Protein 5DAE (pdb70)

Foldseek 3Di:
DDFDDDQQQFWFAKPVLAIDRDPSVQVVLCPDPVNVVVNIDTDGRHHSVPDDDPVVD/DDDQDDDQQAFWFAKPVLAIDRAPSRQVVLCPDPNNVVVVIDTDGRHHSVVVD

B-factor: mean 28.75, std 14.79, range [12.42, 107.02]

Radius of gyration: 14.18 Å; Cα contacts (8 Å, |Δi|>4): 178; chains: 2; bounding box: 27×32×42 Å

GO terms:
  GO:0030414 peptidase inhibitor activity (F, IDA)
  GO:0044470 venom-mediated suppression of blood coagulation (P, IDA)

Structure (mmCIF, N/CA/C/O backbone):
data_5DAE
#
_entry.id   5DAE
#
_cell.length_a   26.136
_cell.length_b   65.167
_cell.length_c   27.662
_cell.angle_alpha   90.00
_cell.angle_beta   116.50
_cell.angle_gamma   90.00
#
_symmetry.space_group_name_H-M   'P 1 21 1'
#
loop_
_entity.id
_entity.type
_entity.pdbx_description
1 polymer AAEL006007-PA
2 water water
#
loop_
_atom_site.group_PDB
_atom_site.id
_atom_site.type_symbol
_atom_site.label_atom_id
_atom_site.label_alt_id
_atom_site.label_comp_id
_atom_site.label_asym_id
_atom_site.label_entity_id
_atom_site.label_seq_id
_atom_site.pdbx_PDB_ins_code
_atom_site.Cartn_x
_atom_site.Cartn_y
_atom_site.Cartn_z
_atom_site.occupancy
_atom_site.B_iso_or_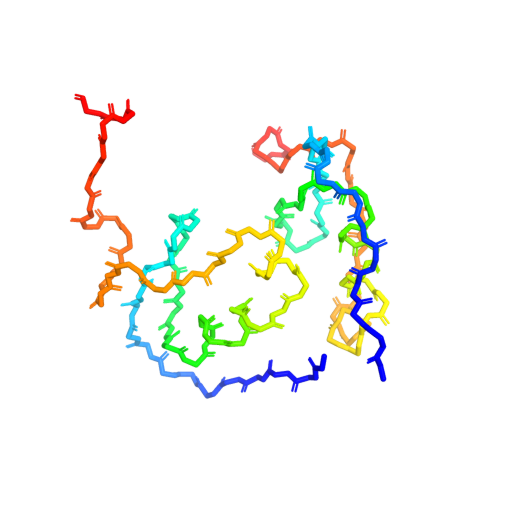equiv
_atom_site.auth_seq_id
_atom_site.auth_comp_id
_atom_site.auth_asym_id
_atom_site.auth_atom_id
_atom_site.pdbx_PDB_model_num
ATOM 1 N N . GLY A 1 3 ? 8.323 11.346 -0.818 1.00 51.72 3 GLY A N 1
ATOM 2 C CA . GLY A 1 3 ? 9.196 12.274 -1.529 1.00 43.85 3 GLY A CA 1
ATOM 3 C C . GLY A 1 3 ? 10.587 12.403 -0.926 1.00 41.76 3 GLY A C 1
ATOM 4 O O . GLY A 1 3 ? 10.805 12.024 0.222 1.00 41.30 3 GLY A O 1
ATOM 5 N N . VAL A 1 4 ? 11.549 12.912 -1.687 1.00 34.39 4 VAL A N 1
ATOM 6 C CA . VAL A 1 4 ? 12.893 13.042 -1.134 1.00 42.45 4 VAL A CA 1
ATOM 7 C C . VAL A 1 4 ? 13.000 14.344 -0.367 1.00 43.22 4 VAL A C 1
ATOM 8 O O . VAL A 1 4 ? 12.703 15.411 -0.911 1.00 37.46 4 VAL A O 1
ATOM 12 N N . CYS A 1 5 ? 13.414 14.241 0.896 1.00 23.40 5 CYS A N 1
ATOM 13 C CA . CYS A 1 5 ? 13.442 15.361 1.813 1.00 25.29 5 CYS A CA 1
ATOM 14 C C . CYS A 1 5 ? 14.732 15.207 2.600 1.00 25.25 5 CYS A C 1
ATOM 15 O O . CYS A 1 5 ? 14.914 14.211 3.294 1.00 25.20 5 CYS A O 1
ATOM 18 N N . ALA A 1 6 ? 15.637 16.178 2.481 1.00 26.18 6 ALA A N 1
ATOM 19 C CA . ALA A 1 6 ? 16.935 16.096 3.150 1.00 23.91 6 ALA A CA 1
ATOM 20 C C . ALA A 1 6 ? 17.347 17.473 3.671 1.00 21.42 6 ALA A C 1
ATOM 21 O O . ALA A 1 6 ? 16.784 18.480 3.247 1.00 28.04 6 ALA A O 1
ATOM 23 N N . CYS A 1 7 ? 18.295 17.522 4.606 1.00 18.79 7 CYS A N 1
ATOM 24 C CA . CYS A 1 7 ? 18.464 18.741 5.404 1.00 18.00 7 CYS A CA 1
ATOM 25 C C . CYS A 1 7 ? 19.882 19.080 5.702 1.00 22.35 7 CYS A C 1
ATOM 26 O O . CYS A 1 7 ? 20.664 18.207 6.065 1.00 19.92 7 CYS A O 1
ATOM 29 N N . PRO A 1 8 ? 20.210 20.381 5.629 1.00 20.27 8 PRO A N 1
ATOM 30 C CA . PRO A 1 8 ? 21.531 20.811 6.085 1.00 23.03 8 PRO A CA 1
ATOM 31 C C . PRO A 1 8 ? 21.769 20.444 7.543 1.00 17.92 8 PRO A C 1
ATOM 32 O O . PRO A 1 8 ? 20.807 20.245 8.319 1.00 17.45 8 PRO A O 1
ATOM 36 N N . ARG A 1 9 ? 23.033 20.376 7.930 1.00 21.30 9 ARG A N 1
ATOM 37 C CA . ARG A 1 9 ? 23.454 19.833 9.210 1.00 22.53 9 ARG A CA 1
ATOM 38 C C . ARG A 1 9 ? 23.403 20.898 10.320 1.00 21.59 9 ARG A C 1
ATOM 39 O O . ARG A 1 9 ? 24.386 21.157 11.015 1.00 23.23 9 ARG A O 1
ATOM 47 N N . ILE A 1 10 ? 22.256 21.537 10.460 1.00 17.52 10 ILE A N 1
ATOM 48 C CA . ILE A 1 10 ? 21.965 22.376 11.624 1.00 20.32 10 ILE A CA 1
ATOM 49 C C . ILE A 1 10 ? 21.801 21.485 12.858 1.00 17.38 10 ILE A C 1
ATOM 50 O O . ILE A 1 10 ? 21.124 20.454 12.796 1.00 17.42 10 ILE A O 1
ATOM 55 N N . TYR A 1 11 ? 22.470 21.838 13.947 1.00 16.74 11 TYR A N 1
ATOM 56 C CA . TYR A 1 11 ? 22.222 21.143 15.208 1.00 18.34 11 TYR A CA 1
ATOM 57 C C . TYR A 1 11 ? 21.368 22.038 16.101 1.00 19.79 11 TYR A C 1
ATOM 58 O O . TYR A 1 11 ? 21.840 22.990 16.690 1.00 19.41 11 TYR A O 1
ATOM 67 N N . MET A 1 12 ? 20.080 21.720 16.200 1.00 15.16 12 MET A N 1
ATOM 68 C CA . MET A 1 12 ? 19.206 22.475 17.084 1.00 18.31 12 MET A CA 1
ATOM 69 C C . MET A 1 12 ? 18.045 21.526 17.424 1.00 15.05 12 MET A C 1
ATOM 70 O O . MET A 1 12 ? 17.008 21.564 16.787 1.00 15.33 12 MET A O 1
ATOM 75 N N . PRO A 1 13 ? 18.264 20.629 18.388 1.00 17.80 13 PRO A N 1
ATOM 76 C CA . PRO A 1 13 ? 17.335 19.508 18.629 1.00 16.08 13 PRO A CA 1
ATOM 77 C C . PRO A 1 13 ? 15.932 19.974 18.978 1.00 17.06 13 PRO A C 1
ATOM 78 O O . PRO A 1 13 ? 15.742 20.980 19.697 1.00 16.89 13 PRO A O 1
ATOM 82 N N . VAL A 1 14 ? 14.970 19.217 18.461 1.00 13.59 14 VAL A N 1
ATOM 83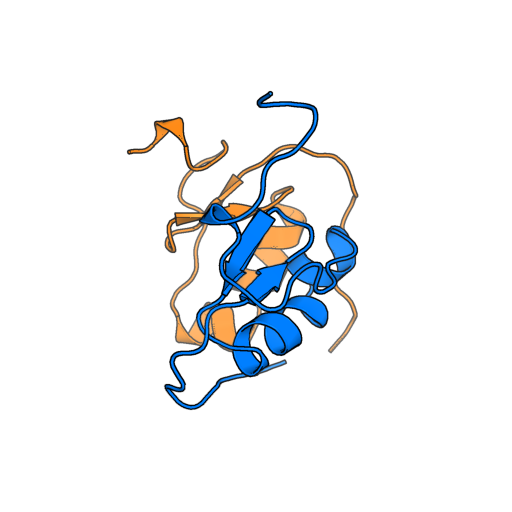 C CA . VAL A 1 14 ? 13.544 19.437 18.714 1.00 12.79 14 VAL A CA 1
ATOM 84 C C . VAL A 1 14 ? 12.903 18.109 19.047 1.00 12.79 14 VAL A C 1
ATOM 85 O O . VAL A 1 14 ? 13.484 17.061 18.848 1.00 14.34 14 VAL A O 1
ATOM 89 N N . CYS A 1 15 ? 11.687 18.167 19.587 1.00 13.96 15 CYS A N 1
ATOM 90 C CA . CYS A 1 15 ? 11.010 16.945 19.998 1.00 15.06 15 CYS A CA 1
ATOM 91 C C . CYS A 1 15 ? 9.674 16.731 19.269 1.00 13.61 15 CYS A C 1
ATOM 92 O O . CYS A 1 15 ? 8.821 17.622 19.252 1.00 15.36 15 CYS A O 1
ATOM 95 N N . GLY A 1 16 ? 9.520 15.566 18.647 1.00 16.07 16 GLY A N 1
ATOM 96 C CA . GLY A 1 16 ? 8.263 15.199 18.014 1.00 16.16 16 GLY A CA 1
ATOM 97 C C . GLY A 1 16 ? 7.304 14.560 19.014 1.00 21.77 16 GLY A C 1
ATOM 98 O O . GLY A 1 16 ? 7.699 14.143 20.092 1.00 18.50 16 GLY A O 1
ATOM 99 N N . SER A 1 17 ? 6.060 14.410 18.592 1.00 16.92 17 SER A N 1
ATOM 100 C CA . SER A 1 17 ? 4.987 13.840 19.403 1.00 18.01 17 SER A CA 1
ATOM 101 C C . SER A 1 17 ? 5.137 12.332 19.557 1.00 24.91 17 SER A C 1
ATOM 102 O O . SER A 1 17 ? 4.390 11.705 20.294 1.00 24.61 17 SER A O 1
ATOM 105 N N . ASN A 1 18 ? 6.112 11.754 18.880 1.00 21.45 18 ASN A N 1
ATOM 106 C CA . ASN A 1 18 ? 6.478 10.352 19.042 1.00 23.02 18 ASN A CA 1
ATOM 107 C C . ASN A 1 18 ? 7.558 10.202 20.110 1.00 23.89 18 ASN A C 1
ATOM 108 O O . ASN A 1 18 ? 8.131 9.127 20.284 1.00 27.14 18 ASN A O 1
ATOM 113 N N . LEU A 1 19 ? 7.857 11.304 20.791 1.00 19.55 19 LEU A N 1
ATOM 114 C CA . LEU A 1 19 ? 8.929 11.363 21.780 1.00 19.74 19 LEU A CA 1
ATOM 115 C C . LEU A 1 19 ? 10.289 11.016 21.210 1.00 24.83 19 LEU A C 1
ATOM 116 O O . LEU A 1 19 ? 11.140 10.521 21.920 1.00 23.57 19 LEU A O 1
ATOM 121 N N . LYS A 1 20 ? 10.501 11.317 19.933 1.00 19.70 20 LYS A N 1
ATOM 122 C CA . LYS A 1 20 ? 11.819 11.172 19.323 1.00 20.88 20 LYS A CA 1
ATOM 123 C C . LYS A 1 20 ? 12.410 12.543 19.134 1.00 16.96 20 LYS A C 1
ATOM 124 O O . LYS A 1 20 ? 11.709 13.475 18.779 1.00 19.56 20 LYS A O 1
ATOM 130 N N . THR A 1 21 ? 13.694 12.669 19.446 1.00 18.51 21 THR A N 1
ATOM 131 C CA . THR A 1 21 ? 14.439 13.896 19.223 1.00 18.79 21 THR A CA 1
ATOM 132 C C . THR A 1 21 ? 14.991 13.931 17.829 1.00 20.51 21 THR A C 1
ATOM 133 O O . THR A 1 21 ? 15.615 12.969 17.402 1.00 20.35 21 THR A O 1
ATOM 137 N N . TYR A 1 22 ? 14.729 15.020 17.113 1.00 15.50 22 TYR A N 1
ATOM 138 C CA . TYR A 1 22 ? 15.261 15.264 15.780 1.00 14.79 22 TYR A CA 1
ATOM 139 C C . TYR A 1 22 ? 16.356 16.305 15.871 1.00 15.19 22 TYR A C 1
ATOM 140 O O . TYR A 1 22 ? 16.244 17.258 16.652 1.00 15.86 22 TYR A O 1
ATOM 149 N N . ASN A 1 23 ? 17.413 16.161 15.066 1.00 15.23 23 ASN A N 1
ATOM 150 C CA . ASN A 1 23 ? 18.551 17.057 15.225 1.00 16.19 23 ASN A CA 1
ATOM 151 C C . ASN A 1 23 ? 18.221 18.492 14.830 1.00 14.57 23 ASN A C 1
ATOM 152 O O . ASN A 1 23 ? 18.926 19.421 15.209 1.00 14.81 23 ASN A O 1
ATOM 157 N N . ASN A 1 24 ? 17.196 18.695 14.011 1.00 13.71 24 ASN A N 1
ATOM 158 C CA . ASN A 1 24 ? 16.739 20.049 13.669 1.00 14.23 24 ASN A CA 1
ATOM 159 C C . ASN A 1 24 ? 15.276 20.037 13.145 1.00 13.67 24 ASN A C 1
ATOM 160 O O . ASN A 1 24 ? 14.672 18.967 12.883 1.00 14.10 24 ASN A O 1
ATOM 165 N N . ASP A 1 25 ? 14.709 21.234 12.993 1.00 14.78 25 ASP A N 1
ATOM 166 C CA . ASP A 1 25 ? 13.343 21.348 12.512 1.00 15.80 25 ASP A CA 1
ATOM 167 C C . ASP A 1 25 ? 13.150 20.792 11.127 1.00 12.71 25 ASP A C 1
ATOM 168 O O . ASP A 1 25 ? 12.089 20.257 10.822 1.00 16.72 25 ASP A O 1
ATOM 173 N N . CYS A 1 26 ? 14.156 20.942 10.272 1.00 12.64 26 CYS A N 1
ATOM 174 C CA . CYS A 1 26 ? 14.021 20.471 8.914 1.00 16.35 26 CYS A CA 1
ATOM 175 C C . CYS A 1 26 ? 13.773 18.951 8.937 1.00 13.79 26 CYS A C 1
ATOM 176 O O . CYS A 1 26 ? 12.926 18.458 8.223 1.00 15.86 26 CYS A O 1
ATOM 179 N N . LEU A 1 27 ? 14.564 18.240 9.720 1.00 13.50 27 LEU A N 1
ATOM 180 C CA . LEU A 1 27 ? 14.389 16.801 9.809 1.00 14.93 27 LEU A CA 1
ATOM 181 C C . LEU A 1 27 ? 12.999 16.432 10.367 1.00 16.61 27 LEU A C 1
ATOM 182 O O . LEU A 1 27 ? 12.346 15.530 9.837 1.00 16.81 27 LEU A O 1
ATOM 187 N N . LEU A 1 28 ? 12.552 17.135 11.401 1.00 14.79 28 LEU A N 1
ATOM 188 C CA . LEU A 1 28 ? 11.233 16.810 11.959 1.00 17.67 28 LEU A CA 1
ATOM 189 C C . LEU A 1 28 ? 10.159 17.064 10.902 1.00 16.38 28 LEU A C 1
ATOM 190 O O . LEU A 1 28 ? 9.258 16.250 10.714 1.00 18.96 28 LEU A O 1
ATOM 195 N N . ARG A 1 29 ? 10.272 18.163 10.151 1.00 16.15 29 ARG A N 1
ATOM 196 C CA . ARG A 1 29 ? 9.241 18.467 9.153 1.00 15.62 29 ARG A CA 1
ATOM 197 C C . ARG A 1 29 ? 9.247 17.491 7.983 1.00 15.11 29 ARG A C 1
ATOM 198 O O . ARG A 1 29 ? 8.185 17.146 7.417 1.00 21.75 29 ARG A O 1
ATOM 206 N N . CYS A 1 30 ? 10.426 17.014 7.610 1.00 18.95 30 CYS A N 1
ATOM 207 C CA . CYS A 1 30 ? 10.492 15.934 6.627 1.00 20.76 30 CYS A CA 1
ATOM 208 C C . CYS A 1 30 ? 9.679 14.735 7.107 1.00 19.58 30 CYS A C 1
ATOM 209 O O . CYS A 1 30 ? 8.914 14.162 6.345 1.00 24.27 30 CYS A O 1
ATOM 212 N N . GLU A 1 31 ? 9.846 14.380 8.373 1.00 21.60 31 GLU A N 1
ATOM 213 C CA . GLU A 1 31 ? 9.136 13.224 8.906 1.00 19.40 31 GLU A CA 1
ATOM 214 C C . GLU A 1 31 ? 7.649 13.472 9.159 1.00 25.35 31 GLU A C 1
ATOM 215 O O . GLU A 1 31 ? 6.840 12.546 9.038 1.00 24.41 31 GLU A O 1
ATOM 221 N N . ILE A 1 32 ? 7.288 14.710 9.481 1.00 22.74 32 ILE A N 1
ATOM 222 C CA . ILE A 1 32 ? 5.873 15.073 9.641 1.00 21.76 32 ILE A CA 1
ATOM 223 C C . ILE A 1 32 ? 5.147 14.749 8.343 1.00 23.96 32 ILE A C 1
ATOM 224 O O . ILE A 1 32 ? 4.035 14.202 8.333 1.00 26.06 32 ILE A O 1
ATOM 229 N N . ASN A 1 33 ? 5.807 14.998 7.221 1.00 37.56 33 ASN A N 1
ATOM 230 C CA . ASN A 1 33 ? 5.176 14.723 5.948 1.00 39.19 33 ASN A CA 1
ATOM 231 C C . ASN A 1 33 ? 5.391 13.308 5.429 1.00 40.42 33 ASN A C 1
ATOM 232 O O . ASN A 1 33 ? 4.838 12.955 4.418 1.00 41.82 33 ASN A O 1
ATOM 237 N N . SER A 1 34 ? 6.170 12.485 6.120 1.00 39.92 34 SER A N 1
ATOM 238 C CA . SER A 1 34 ? 6.400 11.133 5.618 1.00 41.11 34 SER A CA 1
ATOM 239 C C . SER A 1 34 ? 5.232 10.225 5.942 1.00 41.72 34 SER A C 1
ATOM 240 O O . SER A 1 34 ? 4.333 10.576 6.708 1.00 41.09 34 SER A O 1
ATOM 243 N N . ASP A 1 35 ? 5.260 9.040 5.354 1.00 55.21 35 ASP A N 1
ATOM 244 C CA . ASP A 1 35 ? 4.226 8.054 5.589 1.00 43.68 35 ASP A CA 1
ATOM 245 C C . ASP A 1 35 ? 4.253 7.628 7.040 1.00 44.47 35 ASP A C 1
ATOM 246 O O . ASP A 1 35 ? 3.208 7.448 7.655 1.00 42.36 35 ASP A O 1
ATOM 251 N N . LEU A 1 36 ? 5.456 7.468 7.584 1.00 41.61 36 LEU A N 1
ATOM 252 C CA . LEU A 1 36 ? 5.598 7.040 8.960 1.00 40.45 36 LEU A CA 1
ATOM 253 C C . LEU A 1 36 ? 5.021 8.154 9.837 1.00 39.17 36 LEU A C 1
ATOM 254 O O . LEU A 1 36 ? 4.371 7.897 10.870 1.00 39.94 36 LEU A O 1
ATOM 259 N N . GLY A 1 37 ? 5.222 9.398 9.405 1.00 39.72 37 GLY A N 1
ATOM 260 C CA . GLY A 1 37 ? 4.760 10.559 10.152 1.00 43.98 37 GLY A CA 1
ATOM 261 C C . GLY A 1 37 ? 3.255 10.763 10.206 1.00 42.94 37 GLY A C 1
ATOM 262 O O . GLY A 1 37 ? 2.671 10.947 11.288 1.00 39.77 37 GLY A O 1
ATOM 263 N N . ARG A 1 38 ? 2.622 10.754 9.040 1.00 44.47 38 ARG A N 1
ATOM 264 C CA . ARG A 1 38 ? 1.167 10.836 8.955 1.00 39.95 38 ARG A CA 1
ATOM 265 C C . ARG A 1 38 ? 0.500 9.699 9.721 1.00 40.11 38 ARG A C 1
ATOM 266 O O . ARG A 1 38 ? -0.478 9.913 10.406 1.00 39.73 38 ARG A O 1
ATOM 274 N N . ALA A 1 39 ? 1.050 8.496 9.628 1.00 40.66 39 ALA A N 1
ATOM 275 C CA . ALA A 1 39 ? 0.479 7.341 10.325 1.00 40.87 39 ALA A CA 1
ATOM 276 C C . ALA A 1 39 ? 0.557 7.434 11.846 1.00 39.34 39 ALA A C 1
ATOM 277 O O . ALA A 1 39 ? -0.071 6.653 12.561 1.00 39.35 39 ALA A O 1
ATOM 279 N N . ASN A 1 40 ? 1.317 8.395 12.348 1.00 38.03 40 ASN A N 1
ATOM 280 C CA . ASN A 1 40 ? 1.445 8.583 13.788 1.00 36.53 40 ASN A CA 1
ATOM 281 C C . ASN A 1 40 ? 0.977 9.967 14.195 1.00 35.57 40 ASN A C 1
ATOM 282 O O . ASN A 1 40 ? 1.218 10.378 15.319 1.00 36.54 40 ASN A O 1
ATOM 287 N N . ASN A 1 41 ? 0.329 10.662 13.262 1.00 27.05 41 ASN A N 1
ATOM 288 C CA . ASN A 1 41 ? -0.060 12.068 13.393 1.00 29.37 41 ASN A CA 1
ATOM 289 C C . ASN A 1 41 ? 1.049 12.909 14.042 1.00 24.70 41 ASN A C 1
ATOM 290 O O . ASN A 1 41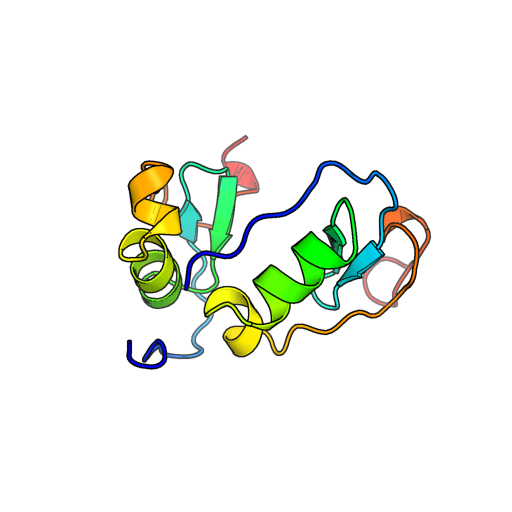 ? 0.831 13.633 15.017 1.00 25.71 41 ASN A O 1
ATOM 295 N N . LEU A 1 42 ? 2.233 12.789 13.475 1.00 25.88 42 LEU A N 1
ATOM 296 C CA . LEU A 1 42 ? 3.423 13.393 14.036 1.00 20.75 42 LEU A CA 1
ATOM 297 C C . LEU A 1 42 ? 3.329 14.914 13.917 1.00 30.84 42 LEU A C 1
ATOM 298 O O . LEU A 1 42 ? 2.899 15.439 12.871 1.00 23.06 42 LEU A O 1
ATOM 303 N N . ARG A 1 43 ? 3.673 15.612 15.006 1.00 22.04 43 ARG A N 1
ATOM 304 C CA . ARG A 1 43 ? 3.765 17.063 15.008 1.00 19.11 43 ARG A CA 1
ATOM 305 C C . ARG A 1 43 ? 4.846 17.396 16.009 1.00 16.45 43 ARG A C 1
ATOM 306 O O . ARG A 1 43 ? 5.292 16.519 16.734 1.00 19.55 43 ARG A O 1
ATOM 314 N N . LYS A 1 44 ? 5.286 18.642 16.041 1.00 19.19 44 LYS A N 1
ATOM 315 C CA . LYS A 1 44 ? 6.318 19.040 16.993 1.00 16.82 44 LYS A CA 1
ATOM 316 C C . LYS A 1 44 ? 5.634 19.280 18.350 1.00 17.17 44 LYS A C 1
ATOM 317 O O . LYS A 1 44 ? 4.538 19.853 18.386 1.00 20.18 44 LYS A O 1
ATOM 323 N N . ILE A 1 45 ? 6.263 18.845 19.445 1.00 18.75 45 ILE A N 1
ATOM 324 C CA . ILE A 1 45 ? 5.735 19.158 20.793 1.00 17.80 45 ILE A CA 1
ATOM 325 C C . ILE A 1 45 ? 6.651 20.025 21.637 1.00 19.79 45 ILE A C 1
ATOM 326 O O . ILE A 1 45 ? 6.209 20.572 22.636 1.00 20.32 45 ILE A O 1
ATOM 331 N N . ALA A 1 46 ? 7.922 20.166 21.267 1.00 18.25 46 ALA A N 1
ATOM 332 C CA . ALA A 1 46 ? 8.831 21.008 22.025 1.00 16.83 46 ALA A CA 1
ATOM 333 C C . ALA A 1 46 ? 9.965 21.474 21.160 1.00 16.45 46 ALA A C 1
ATOM 334 O O . ALA A 1 46 ? 10.453 20.732 20.277 1.00 16.90 46 ALA A O 1
ATOM 336 N N . ASP A 1 47 ? 10.429 22.675 21.443 1.00 16.82 47 ASP A N 1
ATOM 337 C CA . ASP A 1 47 ? 11.535 23.278 20.711 1.00 16.43 47 ASP A CA 1
ATOM 338 C C . ASP A 1 47 ? 12.844 23.005 21.453 1.00 16.16 47 ASP A C 1
ATOM 339 O O . ASP A 1 47 ? 13.651 23.912 21.694 1.00 21.01 47 ASP A O 1
ATOM 344 N N . GLN A 1 48 ? 13.017 21.760 21.856 1.00 17.10 48 GLN A N 1
ATOM 345 C CA . GLN A 1 48 ? 14.186 21.305 22.600 1.00 21.03 48 GLN A CA 1
ATOM 346 C C . GLN A 1 48 ? 14.194 19.774 22.543 1.00 16.36 48 GLN A C 1
ATOM 347 O O . GLN A 1 48 ? 13.233 19.152 22.099 1.00 17.22 48 GLN A O 1
ATOM 353 N N . ALA A 1 49 ? 15.306 19.160 22.939 1.00 15.98 49 ALA A N 1
ATOM 354 C CA . ALA A 1 49 ? 15.340 17.702 22.862 1.00 16.84 49 ALA A CA 1
ATOM 355 C C . ALA A 1 49 ? 14.288 17.081 23.786 1.00 16.05 49 ALA A C 1
ATOM 356 O O . ALA A 1 49 ? 14.016 17.623 24.878 1.00 18.63 49 ALA A O 1
ATOM 358 N N . CYS A 1 50 ? 13.749 15.938 23.381 1.00 16.50 50 CYS A N 1
ATOM 359 C CA . CYS A 1 50 ? 12.748 15.260 24.250 1.00 17.60 50 CYS A CA 1
ATOM 360 C C . CYS A 1 50 ? 13.284 14.921 25.627 1.00 18.11 50 CYS A C 1
ATOM 361 O O . CYS A 1 50 ? 12.501 14.733 26.556 1.00 18.98 50 CYS A O 1
ATOM 364 N N . ASP A 1 51 ? 14.599 14.774 25.764 1.00 20.65 51 ASP A N 1
ATOM 365 C CA . ASP A 1 51 ? 15.129 14.324 27.046 1.00 22.95 51 ASP A CA 1
ATOM 366 C C . ASP A 1 51 ? 15.006 15.404 28.132 1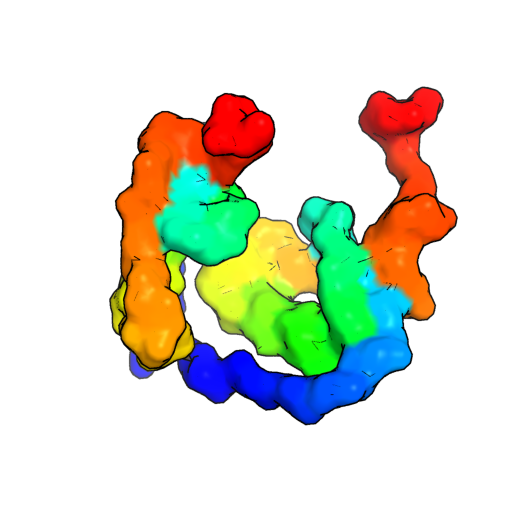.00 22.90 51 ASP A C 1
ATOM 367 O O . ASP A 1 51 ? 15.284 15.135 29.301 1.00 27.66 51 ASP A O 1
ATOM 372 N N . ASN A 1 52 ? 14.588 16.605 27.729 1.00 21.72 52 ASN A N 1
ATOM 373 C CA . ASN A 1 52 ? 14.288 17.689 28.663 1.00 24.00 52 ASN A CA 1
ATOM 374 C C . ASN A 1 52 ? 12.858 17.651 29.131 1.00 23.68 52 ASN A C 1
ATOM 375 O O . ASN A 1 52 ? 12.457 18.503 29.920 1.00 25.07 52 ASN A O 1
ATOM 380 N N . LEU A 1 53 ? 12.079 16.703 28.627 1.00 20.97 53 LEU A N 1
ATOM 381 C CA . LEU A 1 53 ? 10.667 16.647 29.007 1.00 20.11 53 LEU A CA 1
ATOM 382 C C . LEU A 1 53 ? 10.330 15.366 29.752 1.00 22.97 53 LEU A C 1
ATOM 383 O O . LEU A 1 53 ? 10.995 14.351 29.561 1.00 26.15 53 LEU A O 1
ATOM 388 N N . THR A 1 54 ? 9.269 15.392 30.566 1.00 23.07 54 THR A N 1
ATOM 389 C CA . THR A 1 54 ? 8.720 14.140 31.088 1.00 24.72 54 THR A CA 1
ATOM 390 C C . THR A 1 54 ? 7.227 14.016 30.843 1.00 25.40 54 THR A C 1
ATOM 391 O O . THR A 1 54 ? 6.568 14.971 30.440 1.00 23.87 54 THR A O 1
ATOM 395 N N . ASP A 1 55 ? 6.704 12.811 31.068 1.00 25.45 55 ASP A N 1
ATOM 396 C CA . ASP A 1 55 ? 5.272 12.566 30.887 1.00 26.33 55 ASP A CA 1
ATOM 397 C C . ASP A 1 55 ? 4.693 11.662 31.979 1.00 35.62 55 ASP A C 1
ATOM 398 O O . ASP A 1 55 ? 5.405 11.226 32.879 1.00 29.74 55 ASP A O 1
ATOM 403 N N . ASN A 1 56 ? 3.385 11.427 31.916 1.00 28.87 56 ASN A N 1
ATOM 404 C CA . ASN A 1 56 ? 2.674 10.671 32.946 1.00 30.50 56 ASN A CA 1
ATOM 405 C C . ASN A 1 56 ? 2.986 9.184 32.931 1.00 31.34 56 ASN A C 1
ATOM 406 O O . ASN A 1 56 ? 2.709 8.481 33.904 1.00 36.19 56 ASN A O 1
ATOM 411 N N . VAL A 1 57 ? 3.507 8.672 31.825 1.00 30.66 57 VAL A N 1
ATOM 412 C CA . VAL A 1 57 ? 3.884 7.264 31.808 1.00 31.91 57 VAL A CA 1
ATOM 413 C C . VAL A 1 57 ? 5.144 7.012 32.647 1.00 54.95 57 VAL A C 1
ATOM 414 O O . VAL A 1 57 ? 5.128 6.151 33.529 1.00 49.43 57 VAL A O 1
ATOM 418 N N . ASN A 1 58 ? 6.204 7.789 32.424 1.00 45.95 58 ASN A N 1
ATOM 419 C CA . ASN A 1 58 ? 7.453 7.573 33.161 1.00 72.05 58 ASN A CA 1
ATOM 420 C C . ASN A 1 58 ? 7.683 8.424 34.419 1.00 81.04 58 ASN A C 1
ATOM 421 O O . ASN A 1 58 ? 8.815 8.545 34.884 1.00 80.45 58 ASN A O 1
ATOM 426 N N . ASP A 1 59 ? 6.620 8.993 34.979 1.00 90.60 59 ASP A N 1
ATOM 427 C CA . ASP A 1 59 ? 6.738 9.754 36.221 1.00 91.18 59 ASP A CA 1
ATOM 428 C C . ASP A 1 59 ? 5.827 9.207 37.306 1.00 96.82 59 ASP A C 1
ATOM 429 O O . ASP A 1 59 ? 4.890 9.878 37.734 1.00 102.65 59 ASP A O 1
ATOM 434 N N . ARG B 1 2 ? 3.092 10.128 -6.940 1.00 48.82 2 ARG B N 1
ATOM 435 C CA . ARG B 1 2 ? 3.194 9.263 -5.766 1.00 41.83 2 ARG B CA 1
ATOM 436 C C . ARG B 1 2 ? 1.911 9.264 -4.927 1.00 48.37 2 ARG B C 1
ATOM 437 O O . ARG B 1 2 ? 1.396 10.312 -4.547 1.00 37.75 2 ARG B O 1
ATOM 445 N N . GLY B 1 3 ? 1.394 8.071 -4.657 1.00 36.42 3 GLY B N 1
ATOM 446 C CA . GLY B 1 3 ? 0.199 7.931 -3.861 1.00 40.59 3 GLY B CA 1
ATOM 447 C C . GLY B 1 3 ? 0.547 7.988 -2.398 1.00 43.77 3 GLY B C 1
ATOM 448 O O . GLY B 1 3 ? 1.687 7.761 -1.994 1.00 40.12 3 GLY B O 1
ATOM 449 N N . VAL B 1 4 ? -0.456 8.315 -1.603 1.00 44.05 4 VAL B N 1
ATOM 450 C CA . VAL B 1 4 ? -0.347 8.232 -0.172 1.00 36.27 4 VAL B CA 1
ATOM 451 C C . VAL B 1 4 ? -0.157 6.753 0.143 1.00 46.50 4 VAL B C 1
ATOM 452 O O . VAL B 1 4 ? -0.658 5.885 -0.572 1.00 35.92 4 VAL B O 1
ATOM 456 N N . CYS B 1 5 ? 0.612 6.472 1.185 1.00 41.83 5 CYS B N 1
ATOM 457 C CA . CYS B 1 5 ? 0.859 5.117 1.629 1.00 34.73 5 CYS B CA 1
ATOM 458 C C . CYS B 1 5 ? -0.441 4.519 2.151 1.00 34.11 5 CYS B C 1
ATOM 459 O O . CYS B 1 5 ? -1.037 5.040 3.095 1.00 36.35 5 CYS B O 1
ATOM 462 N N . ALA B 1 6 ? -0.879 3.429 1.539 1.00 33.35 6 ALA B N 1
ATOM 463 C CA . ALA B 1 6 ? -2.154 2.834 1.909 1.00 37.04 6 ALA B CA 1
ATOM 464 C C . ALA B 1 6 ? -1.909 1.699 2.889 1.00 32.15 6 ALA B C 1
ATOM 465 O O . ALA B 1 6 ? -1.732 0.555 2.475 1.00 35.74 6 ALA B O 1
ATOM 467 N N . CYS B 1 7 ? -1.888 2.006 4.185 1.00 25.09 7 CYS B N 1
ATOM 468 C CA . CYS B 1 7 ? -1.616 0.980 5.208 1.00 19.26 7 CYS B CA 1
ATOM 469 C C . CYS B 1 7 ? -2.593 0.936 6.365 1.00 21.39 7 CYS B C 1
ATOM 470 O O . CYS B 1 7 ? -3.161 1.955 6.731 1.00 24.16 7 CYS B O 1
ATOM 473 N N . PRO B 1 8 ? -2.761 -0.248 6.977 1.00 21.18 8 PRO B N 1
ATOM 474 C CA . PRO B 1 8 ? -3.596 -0.412 8.176 1.00 19.18 8 PRO B CA 1
ATOM 475 C C . PRO B 1 8 ? -3.013 0.330 9.338 1.00 19.09 8 PRO B C 1
ATOM 476 O O . PRO B 1 8 ? -1.828 0.688 9.285 1.00 22.30 8 PRO B O 1
ATOM 480 N N . ARG B 1 9 ? -3.817 0.556 10.366 1.00 19.68 9 ARG B N 1
ATOM 481 C CA . ARG B 1 9 ? -3.281 1.179 11.556 1.00 20.69 9 ARG B CA 1
ATOM 482 C C . ARG B 1 9 ? -2.965 0.168 12.650 1.00 23.96 9 ARG B C 1
ATOM 483 O O . ARG B 1 9 ? -2.635 0.562 13.761 1.00 23.86 9 ARG B O 1
ATOM 491 N N . ILE B 1 10 ? -3.070 -1.123 12.348 1.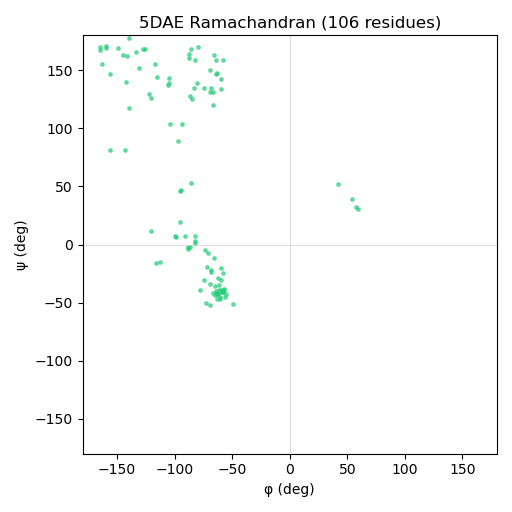00 20.08 10 ILE B N 1
ATOM 492 C CA . ILE B 1 10 ? -2.749 -2.154 13.335 1.00 22.10 10 ILE B CA 1
ATOM 493 C C . ILE B 1 10 ? -1.304 -2.004 13.757 1.00 19.34 10 ILE B C 1
ATOM 494 O O . ILE B 1 10 ? -0.427 -1.839 12.929 1.00 20.15 10 ILE B O 1
ATOM 499 N N . TYR B 1 11 ? -1.044 -2.059 15.044 1.00 19.14 11 TYR B N 1
ATOM 500 C CA . TYR B 1 11 ? 0.280 -1.920 15.589 1.00 18.11 11 TYR B CA 1
ATOM 501 C C . TYR B 1 11 ? 0.923 -3.290 15.781 1.00 20.32 11 TYR B C 1
ATOM 502 O O . TYR B 1 11 ? 0.613 -4.031 16.712 1.00 17.84 11 TYR B O 1
ATOM 511 N N . MET B 1 12 ? 1.826 -3.626 14.875 1.00 18.11 12 MET B N 1
ATOM 512 C CA . MET B 1 12 ? 2.541 -4.902 14.903 1.00 16.72 12 MET B CA 1
ATOM 513 C C . MET B 1 12 ? 3.954 -4.558 14.440 1.00 17.66 12 MET B C 1
ATOM 514 O O . MET B 1 12 ? 4.285 -4.726 13.253 1.00 18.65 12 MET B O 1
ATOM 519 N N . PRO B 1 13 ? 4.778 -4.043 15.375 1.00 16.89 13 PRO B N 1
ATOM 520 C CA . PRO B 1 13 ? 5.960 -3.299 14.938 1.00 20.08 13 PRO B CA 1
ATOM 521 C C . PRO B 1 13 ? 6.997 -4.180 14.299 1.00 21.48 13 PRO B C 1
ATOM 522 O O . PRO B 1 13 ? 7.123 -5.368 14.625 1.00 19.59 13 PRO B O 1
ATOM 526 N N . VAL B 1 14 ? 7.729 -3.572 13.373 1.00 16.43 14 VAL B N 1
ATOM 527 C CA . VAL B 1 14 ? 8.877 -4.217 12.721 1.00 18.70 14 VAL B CA 1
ATOM 528 C C . VAL B 1 14 ? 10.100 -3.329 12.876 1.00 16.31 14 VAL B C 1
ATOM 529 O O . VAL B 1 14 ? 10.008 -2.163 13.210 1.00 18.30 14 VAL B O 1
ATOM 533 N N . CYS B 1 15 ? 11.275 -3.866 12.563 1.00 15.11 15 CYS B N 1
ATOM 534 C CA . CYS B 1 15 ? 12.499 -3.088 12.724 1.00 17.02 15 CYS B CA 1
ATOM 535 C C . CYS B 1 15 ? 13.226 -2.982 11.396 1.00 15.92 15 CYS B C 1
ATOM 536 O O . CYS B 1 15 ? 13.473 -4.003 10.737 1.00 16.76 15 CYS B O 1
ATOM 539 N N . GLY B 1 16 ? 13.596 -1.763 11.010 1.00 17.00 16 GLY B N 1
ATOM 540 C CA . GLY B 1 16 ? 14.366 -1.558 9.773 1.00 15.78 16 GLY B CA 1
ATOM 541 C C . GLY B 1 16 ? 15.856 -1.663 9.982 1.00 16.04 16 GLY B C 1
ATOM 542 O O . GLY B 1 16 ? 16.351 -1.577 11.091 1.00 18.28 16 GLY B O 1
ATOM 543 N N . SER B 1 17 ? 16.581 -1.824 8.868 1.00 14.72 17 SER B N 1
ATOM 544 C CA . SER B 1 17 ? 18.050 -1.858 8.896 1.00 15.91 17 SER B CA 1
ATOM 545 C C 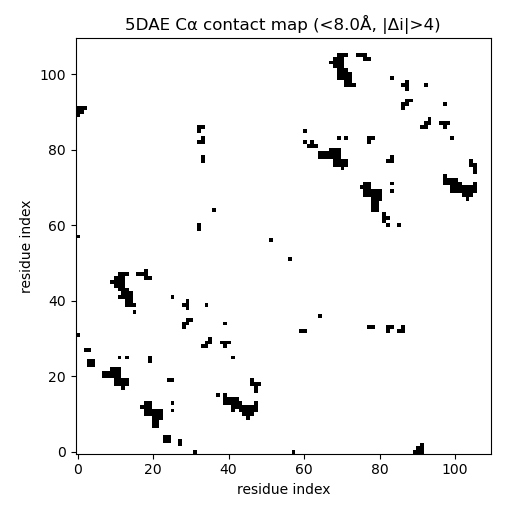. SER B 1 17 ? 18.680 -0.575 9.453 1.00 21.02 17 SER B C 1
ATOM 546 O O . SER B 1 17 ? 19.838 -0.604 9.882 1.00 19.82 17 SER B O 1
ATOM 549 N N . ASN B 1 18 ? 17.932 0.529 9.461 1.00 18.39 18 ASN B N 1
ATOM 550 C CA . ASN B 1 18 ? 18.334 1.781 10.095 1.00 22.42 18 ASN B CA 1
ATOM 551 C C . ASN B 1 18 ? 18.058 1.816 11.613 1.00 18.24 18 ASN B C 1
ATOM 552 O O . ASN B 1 18 ? 18.195 2.861 12.257 1.00 23.03 18 ASN B O 1
ATOM 557 N N . LEU B 1 19 ? 17.647 0.668 12.141 1.00 17.08 19 LEU B N 1
ATOM 558 C CA . LEU B 1 19 ? 17.302 0.521 13.567 1.00 20.82 19 LEU B CA 1
ATOM 559 C C . LEU B 1 19 ? 16.210 1.462 14.016 1.00 24.60 19 LEU B C 1
ATOM 560 O O . LEU B 1 19 ? 16.166 1.907 15.168 1.00 26.26 19 LEU B O 1
ATOM 565 N N . LYS B 1 20 ? 15.304 1.767 13.103 1.00 18.91 20 LYS B N 1
ATOM 566 C CA . LYS B 1 20 ? 14.083 2.458 13.478 1.00 21.83 20 LYS B CA 1
ATOM 567 C C . LYS B 1 20 ? 12.917 1.481 13.478 1.00 21.01 20 LYS B C 1
ATOM 568 O O . LYS B 1 20 ? 12.828 0.615 12.613 1.00 19.48 20 LYS B O 1
ATOM 574 N N . THR B 1 21 ? 12.038 1.595 14.466 1.00 20.47 21 THR B N 1
ATOM 575 C CA . THR B 1 21 ? 10.810 0.810 14.548 1.00 16.22 21 THR B CA 1
ATOM 576 C C . THR B 1 21 ? 9.695 1.439 13.715 1.00 22.02 21 THR B C 1
ATOM 577 O O . THR B 1 21 ? 9.491 2.654 13.759 1.00 27.57 21 THR B O 1
ATOM 581 N N . TYR B 1 22 ? 8.998 0.607 12.949 1.00 17.85 22 TYR B N 1
ATOM 582 C CA . TYR B 1 22 ? 7.869 1.015 12.106 1.00 15.32 22 TYR B CA 1
ATOM 583 C C . TYR B 1 22 ? 6.615 0.343 12.627 1.00 21.98 22 TYR B C 1
ATOM 584 O O . TYR B 1 22 ? 6.673 -0.806 13.064 1.00 19.69 22 TYR B O 1
ATOM 593 N N . ASN B 1 23 ? 5.487 1.047 12.556 1.00 18.43 23 ASN B N 1
ATOM 594 C CA . ASN B 1 23 ? 4.264 0.515 13.185 1.00 18.86 23 ASN B CA 1
ATOM 595 C C . ASN B 1 23 ? 3.804 -0.845 12.652 1.00 19.66 23 ASN B C 1
ATOM 596 O O . ASN B 1 23 ? 3.199 -1.649 13.386 1.00 19.32 23 ASN B O 1
ATOM 601 N N . ASN B 1 24 ? 4.088 -1.114 11.380 1.00 17.55 24 ASN B N 1
ATOM 602 C CA . ASN B 1 24 ? 3.727 -2.392 10.810 1.00 16.73 24 ASN B CA 1
ATOM 603 C C . ASN B 1 24 ? 4.485 -2.573 9.515 1.00 14.22 24 ASN B C 1
ATOM 604 O O . ASN B 1 24 ? 5.164 -1.638 9.038 1.00 18.31 24 ASN B O 1
ATOM 609 N N . ASP B 1 25 ? 4.437 -3.781 8.967 1.00 17.28 25 ASP B N 1
ATOM 610 C CA . ASP B 1 25 ? 5.162 -4.103 7.741 1.00 17.28 25 ASP B CA 1
ATOM 611 C C . ASP B 1 25 ? 4.783 -3.192 6.618 1.00 17.58 25 ASP B C 1
ATOM 612 O O . ASP B 1 25 ? 5.665 -2.843 5.817 1.00 17.61 25 ASP B O 1
ATOM 617 N N . CYS B 1 26 ? 3.512 -2.851 6.500 1.00 17.83 26 CYS B N 1
ATOM 618 C CA . CYS B 1 26 ? 3.056 -2.060 5.381 1.00 21.98 26 CYS B CA 1
ATOM 619 C C . CYS B 1 26 ? 3.768 -0.707 5.382 1.00 18.21 26 CYS B C 1
ATOM 620 O O . CYS B 1 26 ? 4.294 -0.267 4.347 1.00 18.47 26 CYS B O 1
ATOM 623 N N . LEU B 1 27 ? 3.857 -0.061 6.548 1.00 18.15 27 LEU B N 1
ATOM 624 C CA . LEU B 1 27 ? 4.505 1.247 6.655 1.00 18.26 27 LEU B CA 1
ATOM 625 C C . LEU B 1 27 ? 5.992 1.123 6.329 1.00 18.67 27 LEU B C 1
ATOM 626 O O . LEU B 1 27 ? 6.575 1.984 5.648 1.00 18.24 27 LEU B O 1
ATOM 631 N N . LEU B 1 28 ? 6.653 0.096 6.834 1.00 17.77 28 LEU B N 1
ATOM 632 C CA . LEU B 1 28 ? 8.068 -0.062 6.469 1.00 18.53 28 LEU B CA 1
ATOM 633 C C . LEU B 1 28 ? 8.236 -0.255 4.946 1.00 18.18 28 LEU B C 1
ATOM 634 O O . LEU B 1 28 ? 9.142 0.324 4.315 1.00 17.88 28 LEU B O 1
ATOM 639 N N . ARG B 1 29 ? 7.325 -1.020 4.351 1.00 18.04 29 ARG B N 1
ATOM 640 C CA . ARG B 1 29 ? 7.313 -1.253 2.914 1.00 19.34 29 ARG B CA 1
ATOM 641 C C . ARG B 1 29 ? 7.159 0.066 2.164 1.00 18.35 29 ARG B C 1
ATOM 642 O O . ARG B 1 29 ? 7.863 0.284 1.176 1.00 19.56 29 ARG B O 1
ATOM 650 N N . CYS B 1 30 ? 6.329 0.975 2.665 1.00 18.51 30 CYS B N 1
ATOM 651 C CA . CYS B 1 30 ? 6.184 2.291 2.065 1.00 24.65 30 CYS B CA 1
ATOM 652 C C . CYS B 1 30 ? 7.524 3.022 2.040 1.00 22.59 30 CYS B C 1
ATOM 653 O O . CYS B 1 30 ? 7.876 3.624 1.036 1.00 21.06 30 CYS B O 1
ATOM 656 N N . GLU B 1 31 ? 8.303 2.915 3.110 1.00 18.57 31 GLU B N 1
ATOM 657 C CA . GLU B 1 31 ? 9.576 3.622 3.224 1.00 22.16 31 GLU B CA 1
ATOM 658 C C . GLU B 1 31 ? 10.648 2.905 2.411 1.00 20.68 31 GLU B C 1
ATOM 659 O O . GLU B 1 31 ? 11.484 3.549 1.783 1.00 20.74 31 GLU B O 1
ATOM 665 N N . ILE B 1 32 ? 10.645 1.581 2.418 1.00 18.26 32 ILE B N 1
ATOM 666 C CA . ILE B 1 32 ? 11.545 0.818 1.557 1.00 21.38 32 ILE B CA 1
ATOM 667 C C . ILE B 1 32 ? 11.403 1.203 0.085 1.00 21.99 32 ILE B C 1
ATOM 668 O O . ILE B 1 32 ? 12.404 1.373 -0.650 1.00 23.23 32 ILE B O 1
ATOM 673 N N . ASN B 1 33 ? 10.169 1.374 -0.362 1.00 19.08 33 ASN B N 1
ATOM 674 C CA . ASN B 1 33 ? 9.893 1.637 -1.781 1.00 23.86 33 ASN B CA 1
ATOM 675 C C . ASN B 1 33 ? 10.046 3.084 -2.226 1.00 29.16 33 ASN B C 1
ATOM 676 O O . ASN B 1 33 ? 9.849 3.400 -3.390 1.00 42.33 33 ASN B O 1
ATOM 681 N N . SER B 1 34 ? 10.442 3.936 -1.300 1.00 25.38 34 SER B N 1
ATOM 682 C CA . SER B 1 34 ? 10.591 5.359 -1.548 1.00 25.38 34 SER B CA 1
ATOM 683 C C . SER B 1 34 ? 11.997 5.620 -2.076 1.00 26.81 34 SER B C 1
ATOM 684 O O . SER B 1 34 ? 12.910 4.800 -1.925 1.00 23.42 34 SER B O 1
ATOM 687 N N . ASP B 1 35 ? 12.158 6.760 -2.723 1.00 26.00 35 ASP B N 1
ATOM 688 C CA . ASP B 1 35 ? 13.461 7.120 -3.257 1.00 25.53 35 ASP B CA 1
ATOM 689 C C . ASP B 1 35 ? 14.500 7.178 -2.136 1.00 23.60 35 ASP B C 1
ATOM 690 O O . ASP B 1 35 ? 15.651 6.750 -2.296 1.00 24.45 35 ASP B O 1
ATOM 695 N N . LEU B 1 36 ? 14.087 7.725 -1.007 1.00 22.42 36 LEU B N 1
ATOM 696 C CA . LEU B 1 36 ? 14.959 7.820 0.146 1.00 24.38 36 LEU B CA 1
ATOM 697 C C . LEU B 1 36 ? 15.296 6.453 0.736 1.00 24.48 36 LEU B C 1
ATOM 698 O O . LEU B 1 36 ? 16.423 6.202 1.144 1.00 25.43 36 LEU B O 1
ATOM 703 N N . GLY B 1 37 ? 14.310 5.565 0.822 1.00 19.13 37 GLY B N 1
ATOM 704 C CA . GLY B 1 37 ? 14.583 4.235 1.320 1.00 19.89 37 GLY B CA 1
ATOM 705 C C . GLY B 1 37 ? 15.561 3.515 0.398 1.00 19.56 37 GLY B C 1
ATOM 706 O O . GLY B 1 37 ? 16.529 2.916 0.866 1.00 22.20 37 GLY B O 1
ATOM 707 N N . ARG B 1 38 ? 15.314 3.585 -0.905 1.00 23.13 38 ARG B N 1
ATOM 708 C CA . ARG B 1 38 ? 16.199 2.929 -1.874 1.00 24.53 38 ARG B CA 1
ATOM 709 C C . ARG B 1 38 ? 17.592 3.523 -1.841 1.00 23.01 38 ARG B C 1
ATOM 710 O O . ARG B 1 38 ? 18.572 2.793 -1.809 1.00 24.63 38 ARG B O 1
ATOM 718 N N . ALA B 1 39 ? 17.671 4.835 -1.759 1.00 20.83 39 ALA B N 1
ATOM 719 C CA . ALA B 1 39 ? 18.994 5.475 -1.728 1.00 25.30 39 ALA B CA 1
ATOM 720 C C . ALA B 1 39 ? 19.755 5.018 -0.486 1.00 29.79 39 ALA B C 1
ATOM 721 O O . ALA B 1 39 ? 20.984 4.922 -0.491 1.00 30.47 39 ALA B O 1
ATOM 723 N N . ASN B 1 40 ? 19.020 4.682 0.561 1.00 27.07 40 ASN B N 1
ATOM 724 C CA . ASN B 1 40 ? 19.624 4.260 1.803 1.00 25.70 40 ASN B CA 1
ATOM 725 C C . ASN B 1 40 ? 19.680 2.743 2.026 1.00 25.27 40 ASN B C 1
ATOM 726 O O . ASN B 1 40 ? 20.050 2.305 3.111 1.00 25.54 40 ASN B O 1
ATOM 731 N N . ASN B 1 41 ? 19.292 1.961 1.020 1.00 23.18 41 ASN B N 1
ATOM 732 C CA . ASN B 1 41 ? 19.235 0.497 1.084 1.00 23.04 41 ASN B CA 1
ATOM 733 C C . ASN B 1 41 ? 18.406 -0.050 2.267 1.00 23.03 41 ASN B C 1
ATOM 734 O O . ASN B 1 41 ? 18.767 -1.049 2.891 1.00 24.53 41 ASN B O 1
ATOM 739 N N . LEU B 1 42 ? 17.300 0.606 2.547 1.00 20.23 42 LEU B N 1
ATOM 740 C CA . LEU B 1 42 ? 16.442 0.255 3.687 1.00 17.83 42 LEU B CA 1
ATOM 741 C C . LEU B 1 42 ? 15.806 -1.116 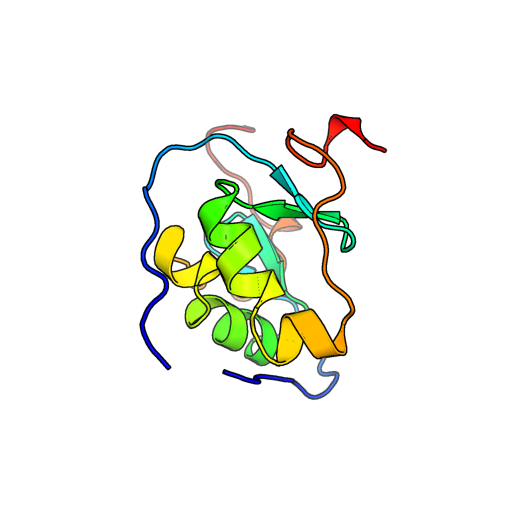3.475 1.00 16.87 42 LEU B C 1
ATOM 742 O O . LEU B 1 42 ? 15.197 -1.403 2.437 1.00 19.76 42 LEU B O 1
ATOM 747 N N . ARG B 1 43 ? 15.893 -1.959 4.498 1.00 21.60 43 ARG B N 1
ATOM 748 C CA . ARG B 1 43 ? 15.212 -3.246 4.435 1.00 19.90 43 ARG B CA 1
ATOM 749 C C . ARG B 1 43 ? 14.709 -3.605 5.807 1.00 17.17 43 ARG B C 1
ATOM 750 O O . ARG B 1 43 ? 15.119 -2.994 6.781 1.00 17.67 43 ARG B O 1
ATOM 758 N N . LYS B 1 44 ? 13.785 -4.562 5.867 1.00 19.78 44 LYS B N 1
ATOM 759 C CA . LYS B 1 44 ? 13.372 -5.111 7.156 1.00 19.59 44 LYS B CA 1
ATOM 760 C C . LYS B 1 44 ? 14.446 -6.052 7.729 1.00 18.86 44 LYS B C 1
ATOM 761 O O . LYS B 1 44 ? 14.962 -6.907 7.010 1.00 18.44 44 LYS B O 1
ATOM 767 N N . ILE B 1 45 ? 14.746 -5.915 9.019 1.00 17.57 45 ILE B N 1
ATOM 768 C CA . ILE B 1 45 ? 15.656 -6.834 9.709 1.00 15.35 45 ILE B CA 1
ATOM 769 C C . ILE B 1 45 ? 14.996 -7.724 10.781 1.00 15.05 45 ILE B C 1
ATOM 770 O O . ILE B 1 45 ? 15.629 -8.709 11.197 1.00 18.10 45 ILE B O 1
ATOM 775 N N . ALA B 1 46 ? 13.761 -7.424 11.229 1.00 15.91 46 ALA B N 1
ATOM 776 C CA . ALA B 1 46 ? 13.116 -8.296 12.191 1.00 15.84 46 ALA B CA 1
ATOM 777 C C . ALA B 1 46 ? 11.626 -8.018 12.246 1.00 16.29 46 ALA B C 1
ATOM 778 O O . ALA B 1 46 ? 11.184 -6.908 11.959 1.00 18.13 46 ALA B O 1
ATOM 780 N N . ASP B 1 47 ? 10.894 -9.039 12.669 1.00 17.01 47 ASP B N 1
ATOM 781 C CA . ASP B 1 47 ? 9.442 -8.999 12.784 1.00 18.26 47 ASP B CA 1
ATOM 782 C C . ASP B 1 47 ? 9.082 -8.641 14.229 1.00 19.13 47 ASP B C 1
ATOM 783 O O . ASP B 1 47 ? 8.230 -9.304 14.859 1.00 19.91 47 ASP B O 1
ATOM 788 N N . GLN B 1 48 ? 9.756 -7.628 14.772 1.00 15.62 48 GLN B N 1
ATOM 789 C CA . GLN B 1 48 ? 9.520 -7.106 16.120 1.00 16.89 48 GLN B CA 1
ATOM 790 C C . GLN B 1 48 ? 10.074 -5.685 16.199 1.00 22.29 48 GLN B C 1
ATOM 791 O O . GLN B 1 48 ? 10.788 -5.232 15.296 1.00 20.02 48 GLN B O 1
ATOM 797 N N . ALA B 1 49 ? 9.762 -4.958 17.263 1.00 19.69 49 ALA B N 1
ATOM 798 C CA . ALA B 1 49 ? 10.328 -3.660 17.449 1.00 17.58 49 ALA B CA 1
ATOM 799 C C . ALA B 1 49 ? 11.842 -3.773 17.630 1.00 21.77 49 ALA B C 1
ATOM 800 O O . ALA B 1 49 ? 12.354 -4.826 17.981 1.00 22.52 49 ALA B O 1
ATOM 802 N N . CYS B 1 50 ? 12.556 -2.682 17.373 1.00 20.54 50 CYS B N 1
ATOM 803 C CA . CYS B 1 50 ? 14.014 -2.717 17.395 1.00 22.67 50 CYS B CA 1
ATOM 804 C C . CYS B 1 50 ? 14.594 -2.930 18.792 1.00 23.47 50 CYS B C 1
ATOM 805 O O . CYS B 1 50 ? 15.710 -3.394 18.928 1.00 22.49 50 CYS B O 1
ATOM 808 N N . ASP B 1 51 ? 13.832 -2.588 19.822 1.00 24.36 51 ASP B N 1
ATOM 809 C CA . ASP B 1 51 ? 14.367 -2.507 21.178 1.00 31.41 51 ASP B CA 1
ATOM 810 C C . ASP B 1 51 ? 15.184 -3.714 21.658 1.00 30.18 51 ASP B C 1
ATOM 811 O O . ASP B 1 51 ? 16.300 -3.545 22.129 1.00 27.99 51 ASP B O 1
ATOM 816 N N . ASN B 1 52 ? 14.656 -4.928 21.528 1.00 27.01 52 ASN B N 1
ATOM 817 C CA . ASN B 1 52 ? 15.391 -6.095 22.023 1.00 38.48 52 ASN B CA 1
ATOM 818 C C . ASN B 1 52 ? 16.464 -6.629 21.081 1.00 28.81 52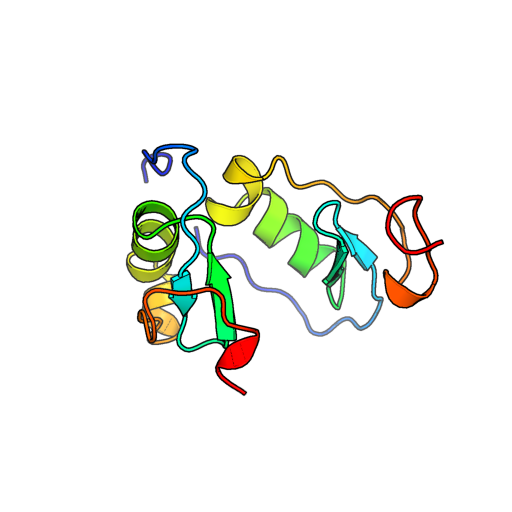 ASN B C 1
ATOM 819 O O . ASN B 1 52 ? 17.126 -7.624 21.388 1.00 26.35 52 ASN B O 1
ATOM 824 N N . LEU B 1 53 ? 16.669 -5.956 19.953 1.00 25.34 53 LEU B N 1
ATOM 825 C CA . LEU B 1 53 ? 17.592 -6.472 18.943 1.00 19.50 53 LEU B CA 1
ATOM 826 C C . LEU B 1 53 ? 19.019 -6.032 19.211 1.00 24.58 53 LEU B C 1
ATOM 827 O O . LEU B 1 53 ? 19.935 -6.414 18.481 1.00 39.23 53 LEU B O 1
ATOM 832 N N . THR B 1 54 ? 19.195 -5.231 20.254 1.00 37.75 54 THR B N 1
ATOM 833 C CA . THR B 1 54 ? 20.472 -4.584 20.518 1.00 55.70 54 THR B CA 1
ATOM 834 C C . THR B 1 54 ? 20.677 -4.382 22.014 1.00 56.59 54 THR B C 1
ATOM 835 O O . THR B 1 54 ? 21.576 -4.972 22.605 1.00 68.28 54 THR B O 1
#

Organism: Aedes aegypti (NCBI:txid7159)

Secondary structure (DSSP, 8-state):
-----------EEETTS-EESSHHHHHHHHTSHHHHTTT--EEESS-GGG---SS--/-PPP--------EEETTS-EESSHHHHHHHHTSHHHHHTT--EEESS-SGGG-

CATH classification: 3.30.60.30

Sequence (110 aa):
GVCACPRIYMPVCGSNLKTYNNDCLLRCEINSDLGRANNLRKIADQACDNLTDNVNDRGVCACPRIYMPVCGSNLKTYNNDCLLRCEINSDLGRANNLRKIADQACDNLT

Solvent-accessible surface area: 7781 Å² total; per-residue (Å²): 64,101,55,84,32,102,235,106,172,124,29,0,0,0,39,41,95,114,61,27,81,6,48,50,65,1,159,20,41,49,117,27,36,22,0,124,30,59,115,10,148,69,71,14,106,81,17,14,125,96,58,111,54,150,140,134,126,250,71,104,22,94,34,73,182,116,133,128,31,3,0,0,51,58,97,118,40,7,32,12,65,13,7,2,130,27,34,45,76,32,96,72,5,147,87,100,116,20,134,71,73,19,114,86,26,11,113,138,68,143

InterPro domains:
  IPR002350 Kazal domain [PF00050] (29-76)
  IPR002350 Kazal domain [PS00282] (33-56)
  IPR002350 Kazal domain [PS51465] (25-78)
  IPR002350 Kazal domain [SM00280] (30-76)
  IPR036058 Kazal domain superfamily [SSF100895] (20-76)
  IPR053265 Serine protease inhibitor [PTHR21131] (23-61)

Nearest PDB structures (foldseek):
  5dae-assembly1_A  TM=1.018E+00  e=5.960E-12  Aedes aegypti
  5dae-assembly2_B  TM=9.513E-01  e=4.122E-10  Aedes aegypti
  7e50-assembly1_A  TM=9.583E-01  e=5.273E-08  Aedes aegypti
  2f3c-assembly1_I  TM=8.847E-01  e=1.134E-03  Triatoma infestans
  2erw-assembly1_A  TM=8.201E-01  e=1.392E-03  Triatoma infestans